Protein AF-A0A0Q6Q3B8-F1 (afdb_monomer_lite)

Foldseek 3Di:
DVVVVVVVVPPPPPPPPPDDDDPPPPDDDPVCPVVVVVVVVVVVVVVVVVVVVVVVVVVVVVVVVPDPPCVVDVDDDDDPPDD

Structure (mmCIF, N/CA/C/O backbone):
data_AF-A0A0Q6Q3B8-F1
#
_entry.id   AF-A0A0Q6Q3B8-F1
#
loop_
_atom_site.group_PDB
_atom_site.id
_atom_site.type_symbol
_atom_site.label_atom_id
_atom_site.label_alt_id
_atom_site.label_comp_id
_atom_site.label_asym_id
_atom_site.label_entity_id
_atom_site.label_seq_id
_atom_site.pdbx_PDB_ins_code
_atom_site.Cartn_x
_atom_site.Cartn_y
_atom_site.Cartn_z
_atom_site.occupancy
_atom_site.B_iso_or_equiv
_atom_site.auth_seq_id
_atom_site.auth_comp_id
_atom_site.auth_asym_id
_atom_site.auth_atom_id
_atom_site.pdbx_PDB_model_num
ATOM 1 N N . MET A 1 1 ? 33.350 5.238 -8.123 1.00 50.81 1 MET A N 1
ATOM 2 C CA . MET A 1 1 ? 32.166 6.042 -7.762 1.00 50.81 1 MET A CA 1
ATOM 3 C C . MET A 1 1 ? 30.855 5.415 -8.239 1.00 50.81 1 MET A C 1
ATOM 5 O O . MET A 1 1 ? 29.931 5.361 -7.450 1.00 50.81 1 MET A O 1
ATOM 9 N N . GLU A 1 2 ? 30.762 4.866 -9.458 1.00 40.41 2 GLU A N 1
ATOM 10 C CA . GLU A 1 2 ? 29.502 4.283 -9.982 1.00 40.41 2 GLU A CA 1
ATOM 11 C C . GLU A 1 2 ? 29.001 3.015 -9.267 1.00 40.41 2 GLU A C 1
ATOM 13 O O . GLU A 1 2 ? 27.802 2.757 -9.230 1.00 40.41 2 GLU A O 1
ATOM 18 N N . ARG A 1 3 ? 29.893 2.242 -8.633 1.00 47.72 3 ARG A N 1
ATOM 19 C CA . ARG A 1 3 ? 29.501 1.042 -7.867 1.00 47.72 3 ARG A CA 1
ATOM 20 C C . ARG A 1 3 ? 28.673 1.363 -6.614 1.00 47.72 3 ARG A C 1
ATOM 22 O O . ARG A 1 3 ? 27.951 0.496 -6.138 1.00 47.72 3 ARG A O 1
ATOM 29 N N . GLU A 1 4 ? 28.755 2.593 -6.108 1.00 44.03 4 GLU A N 1
ATOM 30 C CA . GLU A 1 4 ? 28.055 3.013 -4.888 1.00 44.03 4 GLU A CA 1
ATOM 31 C C . GLU A 1 4 ? 26.560 3.273 -5.150 1.00 44.03 4 GLU A C 1
ATOM 33 O O . GLU A 1 4 ? 25.718 2.960 -4.315 1.00 44.03 4 GLU A O 1
ATOM 38 N N . LEU A 1 5 ? 26.210 3.757 -6.349 1.00 45.47 5 LEU A N 1
ATOM 39 C CA . LEU A 1 5 ? 24.822 4.044 -6.739 1.00 45.47 5 LEU A CA 1
ATOM 40 C C . LEU A 1 5 ? 23.992 2.765 -6.932 1.00 45.47 5 LEU A C 1
ATOM 42 O O . LEU A 1 5 ? 22.831 2.720 -6.533 1.00 45.47 5 LEU A O 1
ATOM 46 N N . ALA A 1 6 ? 24.596 1.699 -7.467 1.00 50.44 6 ALA A N 1
ATOM 47 C CA . ALA A 1 6 ? 23.936 0.396 -7.589 1.00 50.44 6 ALA A CA 1
ATOM 48 C C . ALA A 1 6 ? 23.677 -0.258 -6.219 1.00 50.44 6 ALA A C 1
ATOM 50 O O . ALA A 1 6 ? 22.680 -0.955 -6.043 1.00 50.44 6 ALA A O 1
ATOM 51 N N . ARG A 1 7 ? 24.546 0.003 -5.233 1.00 50.19 7 ARG A N 1
ATOM 52 C CA . ARG A 1 7 ? 24.419 -0.519 -3.867 1.00 50.19 7 ARG A CA 1
ATOM 53 C C . ARG A 1 7 ? 23.249 0.117 -3.114 1.00 50.19 7 ARG A C 1
ATOM 55 O O . ARG A 1 7 ? 22.559 -0.588 -2.390 1.00 50.19 7 ARG A O 1
ATOM 62 N N . LEU A 1 8 ? 22.983 1.404 -3.349 1.00 50.75 8 LEU A N 1
ATOM 63 C CA . LEU A 1 8 ? 21.826 2.114 -2.787 1.00 50.75 8 LEU A CA 1
ATOM 64 C C . LEU A 1 8 ? 20.495 1.685 -3.434 1.00 50.75 8 LEU A C 1
ATOM 66 O O . LEU A 1 8 ? 19.457 1.727 -2.785 1.00 50.75 8 LEU A O 1
ATOM 70 N N . GLN A 1 9 ? 20.506 1.215 -4.689 1.00 56.47 9 GLN A N 1
ATOM 71 C CA . GLN A 1 9 ? 19.327 0.594 -5.320 1.00 56.47 9 GLN A CA 1
ATOM 72 C C . GLN A 1 9 ? 19.096 -0.863 -4.878 1.00 56.47 9 GLN A C 1
ATOM 74 O O . GLN A 1 9 ? 18.020 -1.412 -5.110 1.00 56.47 9 GLN A O 1
ATOM 79 N N . GLN A 1 10 ? 20.101 -1.490 -4.260 1.00 49.62 10 GLN A N 1
ATOM 80 C CA . GLN A 1 10 ? 20.086 -2.868 -3.766 1.00 49.62 10 GLN A CA 1
ATOM 81 C C . GLN A 1 10 ? 20.113 -2.947 -2.236 1.00 49.62 10 GLN A C 1
ATOM 83 O O . GLN A 1 10 ? 20.536 -3.964 -1.689 1.00 49.62 10 GLN A O 1
ATOM 88 N N . GLU A 1 11 ? 19.649 -1.924 -1.519 1.00 45.66 11 GLU A N 1
ATOM 89 C CA . GLU A 1 11 ? 19.201 -2.173 -0.153 1.00 45.66 11 GLU A CA 1
ATOM 90 C C . GLU A 1 11 ? 17.867 -2.914 -0.255 1.00 45.66 11 GLU A C 1
ATOM 92 O O . GLU A 1 11 ? 16.874 -2.319 -0.689 1.00 45.66 11 GLU A O 1
ATOM 97 N N . PRO A 1 12 ? 17.807 -4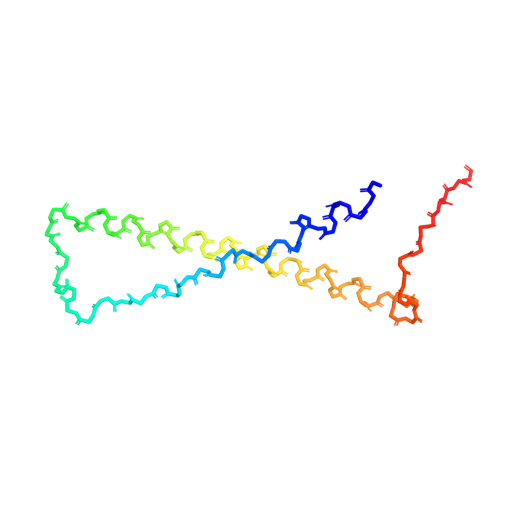.223 0.071 1.00 52.25 12 PRO A N 1
ATOM 98 C CA . PRO A 1 12 ? 16.518 -4.873 0.194 1.00 52.25 12 PRO A CA 1
ATOM 99 C C . PRO A 1 12 ? 15.780 -4.071 1.256 1.00 52.25 12 PRO A C 1
ATOM 101 O O . PRO A 1 12 ? 16.258 -4.003 2.388 1.00 52.25 12 PRO A O 1
ATOM 104 N N . ALA A 1 13 ? 14.674 -3.418 0.880 1.00 61.84 13 ALA A N 1
ATOM 105 C CA . ALA A 1 13 ? 13.781 -2.774 1.831 1.00 61.84 13 ALA A CA 1
ATOM 106 C C . ALA A 1 13 ? 13.585 -3.780 2.964 1.00 61.84 13 ALA A C 1
ATOM 108 O O . ALA A 1 13 ? 13.036 -4.854 2.705 1.00 61.84 13 ALA A O 1
ATOM 109 N N . ALA A 1 14 ? 14.197 -3.501 4.126 1.00 60.38 14 ALA A N 1
ATOM 110 C CA . ALA A 1 14 ? 14.446 -4.491 5.168 1.00 60.38 14 ALA A CA 1
ATOM 111 C C . ALA A 1 14 ? 13.173 -5.302 5.347 1.00 60.38 14 ALA A C 1
ATOM 113 O O . ALA A 1 14 ? 12.152 -4.689 5.647 1.00 60.38 14 ALA A O 1
ATOM 114 N N . ALA A 1 15 ? 13.229 -6.602 5.017 1.00 61.78 15 ALA A N 1
ATOM 115 C CA . ALA A 1 15 ? 12.062 -7.418 4.688 1.00 61.78 15 ALA A CA 1
ATOM 116 C C . ALA A 1 15 ? 10.921 -7.124 5.663 1.00 61.78 15 ALA A C 1
ATOM 118 O O . ALA A 1 15 ? 10.928 -7.593 6.802 1.00 61.78 15 ALA A O 1
ATOM 119 N N . ALA A 1 16 ? 9.999 -6.257 5.235 1.00 67.56 16 ALA A N 1
ATOM 120 C CA . ALA A 1 16 ? 8.948 -5.779 6.104 1.00 67.56 16 ALA A CA 1
ATOM 121 C C . ALA A 1 16 ? 8.128 -7.009 6.467 1.00 67.56 16 ALA A C 1
ATOM 123 O O . ALA A 1 16 ? 7.631 -7.698 5.574 1.00 67.56 16 ALA A O 1
ATOM 124 N N . VAL A 1 17 ? 8.039 -7.325 7.761 1.00 79.19 17 VAL A N 1
ATOM 125 C CA . VAL A 1 17 ? 7.172 -8.409 8.222 1.00 79.19 17 VAL A CA 1
ATOM 126 C C . VAL A 1 17 ? 5.780 -8.104 7.664 1.00 79.19 17 VAL A C 1
ATOM 128 O O . VAL A 1 17 ? 5.261 -7.020 7.952 1.00 79.19 17 VAL A O 1
ATOM 131 N N . PRO A 1 18 ? 5.197 -8.989 6.832 1.00 78.88 18 PRO A N 1
ATOM 132 C CA . PRO A 1 18 ? 3.906 -8.726 6.224 1.00 78.88 18 PRO A CA 1
ATOM 133 C C . PRO A 1 18 ? 2.895 -8.440 7.328 1.00 78.88 18 PRO A C 1
ATOM 135 O O . PRO A 1 18 ? 2.689 -9.265 8.221 1.00 78.88 18 PRO A O 1
ATOM 138 N N . TRP A 1 19 ? 2.300 -7.250 7.301 1.00 78.44 19 TRP A N 1
ATOM 139 C CA . TRP A 1 19 ? 1.272 -6.912 8.269 1.00 78.44 19 TRP A CA 1
ATOM 140 C C . TRP A 1 19 ? 0.091 -7.866 8.080 1.00 78.44 19 TRP A C 1
ATOM 142 O O . TRP A 1 19 ? -0.456 -7.987 6.984 1.00 78.44 19 TRP A O 1
ATOM 152 N N . THR A 1 20 ? -0.288 -8.550 9.154 1.00 80.75 20 THR A N 1
ATOM 153 C CA . THR A 1 20 ? -1.462 -9.419 9.196 1.00 80.75 20 THR A CA 1
ATOM 154 C C . THR A 1 20 ? -2.540 -8.751 10.028 1.00 80.75 20 THR A C 1
ATOM 156 O O . THR A 1 20 ? -2.269 -8.228 11.110 1.00 80.75 20 THR A O 1
ATOM 159 N N . VAL A 1 21 ? -3.782 -8.810 9.548 1.00 79.44 21 VAL A N 1
ATOM 160 C CA . VAL A 1 21 ? -4.945 -8.417 10.345 1.00 79.44 21 VAL A CA 1
ATOM 161 C C . VAL A 1 21 ? -4.974 -9.258 11.629 1.00 79.44 21 VAL A C 1
ATOM 163 O O . VAL A 1 21 ? -4.908 -10.489 11.548 1.00 79.44 21 VAL A O 1
ATOM 166 N N . PRO A 1 22 ? -5.093 -8.637 12.816 1.00 82.88 22 PRO A N 1
ATOM 167 C CA . PRO A 1 22 ? -5.354 -9.368 14.048 1.00 82.88 22 PRO A CA 1
ATOM 168 C C . PRO A 1 22 ? -6.723 -10.060 13.978 1.00 82.88 22 PRO A C 1
ATOM 170 O O . PRO A 1 22 ? -7.739 -9.407 13.744 1.00 82.88 22 PRO A O 1
ATOM 173 N N . ALA A 1 23 ? -6.770 -11.375 14.219 1.00 80.88 23 ALA A N 1
ATOM 174 C CA . ALA A 1 23 ? -7.988 -12.185 14.068 1.00 80.88 23 ALA A CA 1
ATOM 175 C C . ALA A 1 23 ? -9.158 -11.763 14.985 1.00 80.88 23 ALA A C 1
ATOM 177 O O . ALA A 1 23 ? -10.307 -12.088 14.704 1.00 80.88 23 ALA A O 1
ATOM 178 N N . ALA A 1 24 ? -8.877 -11.030 16.066 1.00 81.06 24 ALA A N 1
ATOM 179 C CA . ALA A 1 24 ? -9.853 -10.610 17.072 1.00 81.06 24 ALA A CA 1
ATOM 180 C C . ALA A 1 24 ? -9.974 -9.078 17.193 1.00 81.06 24 ALA A C 1
ATOM 182 O O . ALA A 1 24 ? -10.207 -8.564 18.282 1.00 81.06 24 ALA A O 1
ATOM 183 N N . ALA A 1 25 ? -9.793 -8.331 16.098 1.00 79.25 25 ALA A N 1
ATOM 184 C CA . ALA A 1 25 ? -9.739 -6.865 16.141 1.00 79.25 25 ALA A CA 1
ATOM 185 C C . ALA A 1 25 ? -11.039 -6.171 16.611 1.00 79.25 25 ALA A C 1
ATOM 187 O O . ALA A 1 25 ? -10.998 -4.987 16.936 1.00 79.25 25 ALA A O 1
ATOM 188 N N . GLY A 1 26 ? -12.169 -6.886 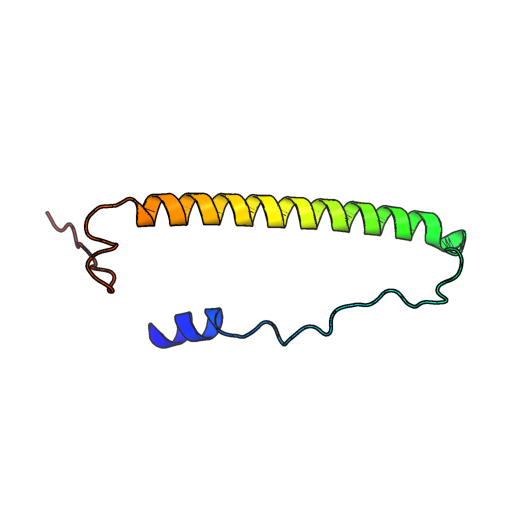16.690 1.00 86.19 26 GLY A N 1
ATOM 189 C CA . GLY A 1 26 ? -13.451 -6.312 17.102 1.00 86.19 26 GLY A CA 1
ATOM 190 C C . GLY A 1 26 ? -13.924 -5.171 16.183 1.00 86.19 26 GLY A C 1
ATOM 191 O O . GLY A 1 26 ? -13.325 -4.910 15.136 1.00 86.19 26 GLY A O 1
ATOM 192 N N . PRO A 1 27 ? -15.037 -4.500 16.519 1.00 90.25 27 PRO A N 1
ATOM 193 C CA . PRO A 1 27 ? -15.463 -3.299 15.810 1.00 90.25 27 PRO A CA 1
ATOM 194 C C . PRO A 1 27 ? -14.535 -2.113 16.110 1.00 90.25 27 PRO A C 1
ATOM 196 O O . PRO A 1 27 ? -13.972 -2.006 17.197 1.00 90.25 27 PRO A O 1
ATOM 199 N N . ILE A 1 28 ? -14.425 -1.180 15.159 1.00 90.44 28 ILE A N 1
ATOM 200 C CA . ILE A 1 28 ? -13.699 0.080 15.370 1.00 90.44 28 ILE A CA 1
ATOM 201 C C . ILE A 1 28 ? -14.452 0.918 16.420 1.00 90.44 28 ILE A C 1
ATOM 203 O O . ILE A 1 28 ? -15.653 1.146 16.237 1.00 90.44 28 ILE A O 1
ATOM 207 N N . PRO A 1 29 ? -13.781 1.405 17.481 1.00 94.44 29 PRO A N 1
ATOM 208 C CA . PRO A 1 29 ? -14.393 2.307 18.453 1.00 94.44 29 PRO A CA 1
ATOM 209 C C . PRO A 1 29 ? -14.977 3.563 17.779 1.00 94.44 29 PRO A C 1
ATOM 211 O O . PRO A 1 29 ? -14.356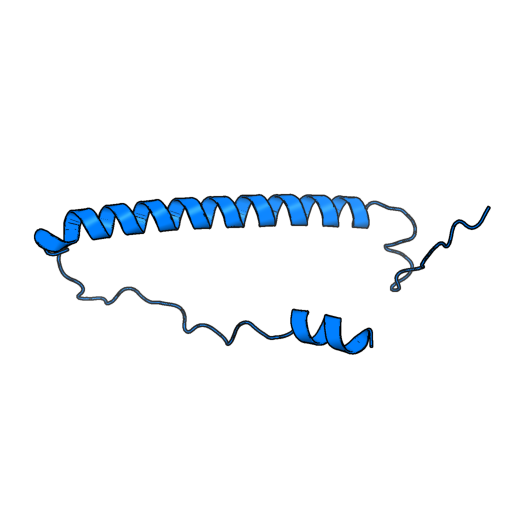 4.090 16.848 1.00 94.44 29 PRO A O 1
ATOM 214 N N . PRO A 1 30 ? -16.152 4.062 18.205 1.00 95.12 30 PRO A N 1
ATOM 215 C CA . PRO A 1 30 ? -16.839 5.168 17.533 1.00 95.12 30 PRO A CA 1
ATOM 216 C C . PRO A 1 30 ? -15.986 6.441 17.454 1.00 95.12 30 PRO A C 1
ATOM 218 O O . PRO A 1 30 ? -15.993 7.121 16.430 1.00 95.12 30 PRO A O 1
ATOM 221 N N . GLU A 1 31 ? -15.181 6.716 18.478 1.00 96.69 31 GLU A N 1
ATOM 222 C CA . GLU A 1 31 ? -14.240 7.835 18.534 1.00 96.69 31 GLU A CA 1
ATOM 223 C C . GLU A 1 31 ? -13.086 7.728 17.519 1.00 96.69 31 GLU A C 1
ATOM 225 O O . GLU A 1 31 ? -12.449 8.729 17.194 1.00 96.69 31 GLU A O 1
ATOM 230 N N . LEU A 1 32 ? -12.821 6.533 16.979 1.00 96.25 32 LEU A N 1
ATOM 231 C CA . LEU A 1 32 ? -11.793 6.289 15.961 1.00 96.25 32 LEU A CA 1
ATOM 232 C C . LEU A 1 32 ? -12.361 6.163 14.544 1.00 96.25 32 LEU A C 1
ATOM 234 O O . LEU A 1 32 ? -11.582 6.066 13.593 1.00 96.25 32 LEU A O 1
ATOM 238 N N . ALA A 1 33 ? -13.685 6.177 14.373 1.00 96.00 33 ALA A N 1
ATOM 239 C CA . ALA A 1 33 ? -14.320 5.910 13.086 1.00 96.00 33 ALA A CA 1
ATOM 240 C C . ALA A 1 33 ? -13.865 6.891 11.992 1.00 96.00 33 ALA A C 1
ATOM 242 O O . ALA A 1 33 ? -13.508 6.471 10.890 1.00 96.00 33 ALA A O 1
ATOM 243 N N . ASP A 1 34 ? -13.804 8.188 12.299 1.00 97.50 34 ASP A N 1
ATOM 244 C CA . ASP A 1 34 ? -13.393 9.206 11.325 1.00 97.50 34 ASP A CA 1
ATOM 245 C C . ASP A 1 34 ? -11.914 9.099 10.968 1.00 97.50 34 ASP A C 1
ATOM 247 O O . ASP A 1 34 ? -11.545 9.175 9.794 1.00 97.50 34 ASP A O 1
ATOM 251 N N . ARG A 1 35 ? -11.063 8.811 11.958 1.00 97.19 35 ARG A N 1
ATOM 252 C CA . ARG A 1 35 ? -9.635 8.577 11.728 1.00 97.19 35 ARG A CA 1
ATOM 253 C C . ARG A 1 35 ? -9.402 7.337 10.867 1.00 97.19 35 ARG A C 1
ATOM 255 O O . ARG A 1 35 ? -8.559 7.374 9.975 1.00 97.19 35 ARG A O 1
ATOM 262 N N . ALA A 1 36 ? -10.145 6.257 11.104 1.00 95.38 36 ALA A N 1
ATOM 263 C CA . ALA A 1 36 ? -10.056 5.042 10.302 1.00 95.38 36 ALA A CA 1
ATOM 264 C C . ALA A 1 36 ? -10.476 5.294 8.846 1.00 95.38 36 ALA A C 1
ATOM 266 O O . ALA A 1 36 ? -9.791 4.849 7.925 1.00 95.38 36 ALA A O 1
ATOM 267 N N . ARG A 1 37 ? -11.551 6.063 8.623 1.00 96.62 37 ARG A N 1
ATOM 268 C CA . ARG A 1 37 ? -11.979 6.473 7.274 1.00 96.62 37 ARG A CA 1
ATOM 269 C C . ARG A 1 37 ? -10.927 7.332 6.577 1.00 96.62 37 ARG A C 1
ATOM 271 O O . ARG A 1 37 ? -10.617 7.071 5.417 1.00 96.62 37 ARG A O 1
ATOM 278 N N . ALA A 1 38 ? -10.365 8.315 7.280 1.00 97.94 38 ALA A N 1
ATOM 279 C CA . ALA A 1 38 ? -9.316 9.179 6.745 1.00 97.94 38 ALA A CA 1
ATOM 280 C C . ALA A 1 38 ? -8.059 8.378 6.372 1.00 97.94 38 ALA A C 1
ATOM 282 O O . ALA A 1 38 ? -7.519 8.542 5.280 1.00 97.94 38 ALA A O 1
ATOM 283 N N . LEU A 1 39 ? -7.640 7.449 7.237 1.00 96.38 39 LEU A N 1
ATOM 284 C CA . LEU A 1 39 ? -6.513 6.561 6.967 1.00 96.38 39 LEU A CA 1
ATOM 285 C C . LEU A 1 39 ? -6.775 5.672 5.744 1.00 96.38 39 LEU A C 1
ATOM 287 O O . LEU A 1 39 ? -5.924 5.580 4.866 1.00 96.38 39 LEU A O 1
ATOM 291 N N . ALA A 1 40 ? -7.958 5.062 5.652 1.00 95.88 40 ALA A N 1
ATOM 292 C CA . ALA A 1 40 ? -8.326 4.215 4.520 1.00 95.88 40 ALA A CA 1
ATOM 293 C C . ALA A 1 40 ? -8.435 4.997 3.196 1.00 95.88 40 ALA A C 1
ATOM 295 O O . ALA A 1 40 ? -8.231 4.430 2.122 1.00 95.88 40 ALA A O 1
ATOM 296 N N . ALA A 1 41 ? -8.784 6.286 3.235 1.00 98.12 41 ALA A N 1
ATOM 297 C CA . ALA A 1 41 ? -8.723 7.159 2.064 1.00 98.12 41 ALA A CA 1
ATOM 298 C C . ALA A 1 41 ? -7.266 7.407 1.646 1.00 98.12 41 ALA A C 1
ATOM 300 O O . ALA A 1 41 ? -6.894 7.048 0.533 1.00 98.12 41 ALA A O 1
ATOM 301 N N . ALA A 1 42 ? -6.423 7.871 2.572 1.00 97.25 42 ALA A N 1
ATOM 302 C CA . ALA A 1 42 ? -5.012 8.140 2.300 1.00 97.25 42 ALA A CA 1
ATOM 303 C C . ALA A 1 42 ? -4.257 6.900 1.785 1.00 97.25 42 ALA A C 1
ATOM 305 O O . ALA A 1 42 ? -3.466 6.989 0.851 1.00 97.25 42 ALA A O 1
ATOM 306 N N . GLN A 1 43 ? -4.533 5.719 2.347 1.00 96.75 43 GLN A N 1
ATOM 307 C CA . GLN A 1 43 ? -3.947 4.460 1.877 1.00 96.75 43 GLN A CA 1
ATOM 308 C C . GLN A 1 43 ? -4.325 4.144 0.426 1.00 96.75 43 GLN A C 1
ATOM 310 O O . GLN A 1 43 ? -3.475 3.689 -0.338 1.00 96.75 43 GLN A O 1
ATOM 315 N N . ARG A 1 44 ? -5.580 4.389 0.030 1.00 97.81 44 ARG A N 1
ATOM 316 C CA . ARG A 1 44 ? -6.028 4.181 -1.355 1.00 97.81 44 ARG A CA 1
ATOM 317 C C . ARG A 1 44 ? -5.379 5.172 -2.313 1.00 97.81 44 ARG A C 1
ATOM 319 O O . ARG A 1 44 ? -4.993 4.766 -3.406 1.00 97.81 44 ARG A O 1
ATOM 326 N N . ASP A 1 45 ? -5.217 6.423 -1.896 1.00 98.12 45 ASP A N 1
ATOM 327 C CA . ASP A 1 45 ? -4.573 7.452 -2.713 1.00 98.12 45 ASP A CA 1
ATOM 328 C C . ASP A 1 45 ? -3.107 7.098 -2.991 1.00 98.12 45 ASP A C 1
ATOM 330 O O . ASP A 1 45 ? -2.691 7.051 -4.152 1.00 98.12 45 ASP A O 1
ATOM 334 N N . VAL A 1 46 ? -2.361 6.737 -1.941 1.00 96.50 46 VAL A N 1
ATOM 335 C CA . VAL A 1 46 ? -0.956 6.307 -2.039 1.00 96.50 46 VAL A CA 1
ATOM 336 C C . VAL A 1 46 ? -0.820 5.036 -2.878 1.00 96.50 46 VAL A C 1
ATOM 338 O O . VAL A 1 46 ? 0.051 4.959 -3.743 1.00 96.50 46 VAL A O 1
ATOM 341 N N . ALA A 1 47 ? -1.691 4.041 -2.678 1.00 95.62 47 ALA A N 1
ATOM 342 C CA . ALA A 1 47 ? -1.681 2.824 -3.491 1.00 95.62 47 ALA A CA 1
ATOM 343 C C . ALA A 1 47 ? -1.941 3.127 -4.977 1.00 95.62 47 ALA A C 1
ATOM 345 O O . ALA A 1 47 ? -1.291 2.559 -5.854 1.00 95.62 47 ALA A O 1
ATOM 346 N N . GLY A 1 48 ? -2.862 4.052 -5.262 1.00 97.50 48 GLY A N 1
ATOM 347 C CA . GLY A 1 48 ? -3.147 4.503 -6.619 1.00 97.50 48 GLY A CA 1
ATOM 348 C C . GLY A 1 48 ? -1.969 5.235 -7.261 1.00 97.50 48 GLY A C 1
ATOM 349 O O . GLY A 1 48 ? -1.698 5.032 -8.442 1.00 97.50 48 GLY A O 1
ATOM 350 N N . GLU A 1 49 ? -1.262 6.076 -6.510 1.00 97.62 49 GLU A N 1
ATOM 351 C CA . GLU A 1 49 ? -0.045 6.747 -6.978 1.00 97.62 49 GLU A CA 1
ATOM 352 C C . GLU A 1 49 ? 1.068 5.752 -7.293 1.00 97.62 49 GLU A C 1
ATOM 354 O O . GLU A 1 49 ? 1.600 5.760 -8.403 1.00 97.62 49 GLU A O 1
ATOM 359 N N . LEU A 1 50 ? 1.335 4.828 -6.371 1.00 97.38 50 LEU A N 1
ATOM 360 C CA . LEU A 1 50 ? 2.342 3.793 -6.557 1.00 97.38 50 LEU A CA 1
ATOM 361 C C . LEU A 1 50 ? 2.074 2.957 -7.815 1.00 97.38 50 LEU A C 1
ATOM 363 O O . LEU A 1 50 ? 2.992 2.687 -8.588 1.00 97.38 50 LEU A O 1
ATOM 367 N N . GLU A 1 51 ? 0.818 2.575 -8.056 1.00 97.56 51 GLU A N 1
ATOM 368 C CA . GLU A 1 51 ? 0.467 1.791 -9.239 1.00 97.56 51 GLU A CA 1
ATOM 369 C C . GLU A 1 51 ? 0.643 2.588 -10.542 1.00 97.56 51 GLU A C 1
ATOM 371 O O . GLU A 1 51 ? 1.118 2.039 -11.540 1.00 97.56 51 GLU A O 1
ATOM 376 N N . ARG A 1 52 ? 0.335 3.895 -10.542 1.00 98.19 52 ARG A N 1
ATOM 377 C CA . ARG A 1 52 ? 0.583 4.767 -11.705 1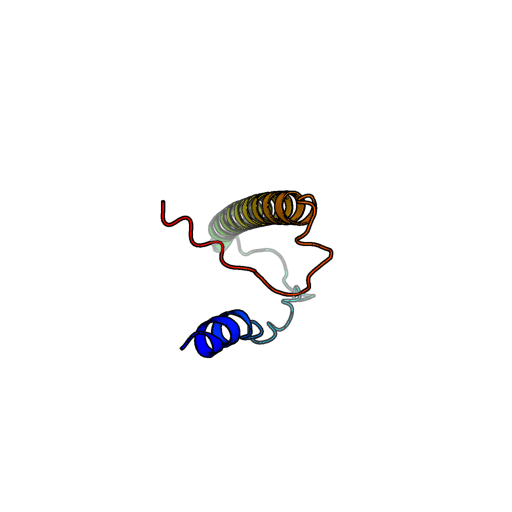.00 98.19 52 ARG A CA 1
ATOM 378 C C . ARG A 1 52 ? 2.071 4.857 -12.031 1.00 98.19 52 ARG A C 1
ATOM 380 O O . ARG A 1 52 ? 2.441 4.681 -13.195 1.00 98.19 52 ARG A O 1
ATOM 387 N N . GLU A 1 53 ? 2.908 5.070 -11.022 1.00 97.12 53 GLU A N 1
ATOM 388 C CA . GLU A 1 53 ? 4.362 5.151 -11.189 1.00 97.12 53 GLU A CA 1
ATOM 389 C C . GLU A 1 53 ? 4.957 3.815 -11.647 1.00 97.12 53 GLU A C 1
ATOM 391 O O . GLU A 1 53 ? 5.776 3.761 -12.576 1.00 97.12 53 GLU A O 1
ATOM 396 N N . ARG A 1 54 ? 4.474 2.702 -11.082 1.00 95.44 54 ARG A N 1
ATOM 397 C CA . ARG A 1 54 ? 4.843 1.351 -11.518 1.00 95.44 54 ARG A CA 1
ATOM 398 C C . ARG A 1 54 ? 4.497 1.130 -12.991 1.00 95.44 54 ARG A C 1
ATOM 400 O O . ARG A 1 54 ? 5.335 0.648 -13.755 1.00 95.44 54 ARG A O 1
ATOM 407 N N . ALA A 1 55 ? 3.294 1.514 -13.416 1.00 96.62 55 ALA A N 1
ATOM 408 C CA . ALA A 1 55 ? 2.846 1.383 -14.800 1.00 96.62 55 ALA A CA 1
ATOM 409 C C . ALA A 1 55 ? 3.614 2.303 -15.767 1.00 96.62 55 ALA A C 1
ATOM 411 O O . ALA A 1 55 ? 3.889 1.913 -16.905 1.00 96.62 55 ALA A O 1
ATOM 412 N N . ALA A 1 56 ? 3.969 3.523 -15.356 1.00 96.62 56 ALA A N 1
ATOM 413 C CA . ALA A 1 56 ? 4.821 4.420 -16.139 1.00 96.62 56 ALA A CA 1
ATOM 414 C C . ALA A 1 56 ? 6.223 3.824 -16.335 1.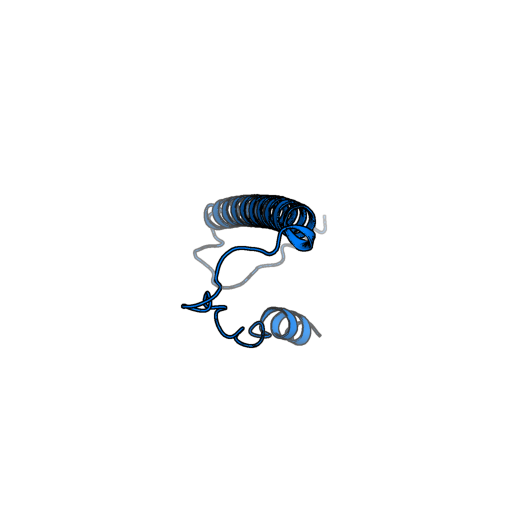00 96.62 56 ALA A C 1
ATOM 416 O O . ALA A 1 56 ? 6.691 3.688 -17.467 1.00 96.62 56 ALA A O 1
ATOM 417 N N . THR A 1 57 ? 6.841 3.354 -15.252 1.00 95.19 57 THR A N 1
ATOM 418 C CA . THR A 1 57 ? 8.157 2.704 -15.282 1.00 95.19 57 THR A CA 1
ATOM 419 C C . THR A 1 57 ? 8.150 1.459 -16.168 1.00 95.19 57 THR A C 1
ATOM 421 O O . THR A 1 57 ? 9.025 1.292 -17.019 1.00 95.19 57 THR A O 1
ATOM 424 N N . ALA A 1 58 ? 7.133 0.602 -16.040 1.00 93.62 58 ALA A N 1
ATOM 425 C CA . ALA A 1 58 ? 7.000 -0.591 -16.870 1.00 93.62 58 ALA A CA 1
ATOM 426 C C . ALA A 1 58 ? 6.909 -0.255 -18.369 1.00 93.62 58 ALA A C 1
ATOM 428 O O . ALA A 1 58 ? 7.552 -0.923 -19.185 1.00 93.62 58 ALA A O 1
ATOM 429 N N . ARG A 1 59 ? 6.162 0.801 -18.730 1.00 94.06 59 ARG A N 1
ATOM 430 C CA . ARG A 1 59 ? 6.077 1.307 -20.110 1.00 94.06 59 ARG A CA 1
ATOM 431 C C . ARG A 1 59 ? 7.434 1.791 -20.616 1.00 94.06 59 ARG A C 1
ATOM 433 O O . ARG A 1 59 ? 7.848 1.362 -21.692 1.00 94.06 59 ARG A O 1
ATOM 440 N N . HIS A 1 60 ? 8.152 2.603 -19.838 1.00 92.00 60 HIS A N 1
ATOM 441 C CA . HIS A 1 60 ? 9.487 3.083 -20.213 1.00 92.00 60 HIS A CA 1
ATOM 442 C C . HIS A 1 60 ? 10.472 1.928 -20.427 1.00 92.00 60 HIS A C 1
ATOM 444 O O . HIS A 1 60 ? 11.135 1.861 -21.459 1.00 92.00 60 HIS A O 1
ATOM 450 N N . LEU A 1 61 ? 10.512 0.957 -19.511 1.00 92.00 61 LEU A N 1
ATOM 451 C CA . LEU A 1 61 ? 11.372 -0.219 -19.659 1.00 92.00 61 LEU A CA 1
ATOM 452 C C . LEU A 1 61 ? 10.988 -1.071 -20.876 1.00 92.00 61 LEU A C 1
ATOM 454 O O . LEU A 1 61 ? 11.860 -1.640 -21.529 1.00 92.00 61 LEU A O 1
ATOM 458 N N . SER A 1 62 ? 9.696 -1.165 -21.199 1.00 87.00 62 SER A N 1
ATOM 459 C CA . SER A 1 62 ? 9.244 -1.862 -22.406 1.00 87.00 62 SER A CA 1
ATOM 460 C C . SER A 1 62 ? 9.704 -1.160 -23.679 1.00 87.00 62 SER A C 1
ATOM 462 O O . SER A 1 62 ? 10.147 -1.834 -24.607 1.00 87.00 62 SER A O 1
ATOM 464 N N . ALA A 1 63 ? 9.652 0.173 -23.710 1.00 86.56 63 ALA A N 1
ATOM 465 C CA . ALA A 1 63 ? 10.173 0.954 -24.826 1.00 86.56 63 ALA A CA 1
ATOM 466 C C . ALA A 1 63 ? 11.683 0.723 -25.001 1.00 86.56 63 ALA A C 1
ATOM 468 O O . ALA A 1 63 ? 12.119 0.391 -26.100 1.00 86.56 63 ALA A O 1
ATOM 469 N N . LEU A 1 64 ? 12.466 0.772 -23.916 1.00 86.25 64 LEU A N 1
ATOM 470 C CA . LEU A 1 64 ? 13.909 0.499 -23.963 1.00 86.25 64 LEU A CA 1
ATOM 471 C C . LEU A 1 64 ? 14.231 -0.911 -24.477 1.00 86.25 64 LEU A C 1
ATOM 473 O O . LEU A 1 64 ? 15.140 -1.076 -25.287 1.00 86.25 64 LEU A O 1
ATOM 477 N N . ARG A 1 65 ? 13.465 -1.930 -24.063 1.00 77.94 65 ARG A N 1
ATOM 478 C CA . ARG A 1 65 ? 13.638 -3.310 -24.556 1.00 77.94 65 ARG A CA 1
ATOM 479 C C . ARG A 1 65 ? 13.342 -3.468 -26.048 1.00 77.94 65 ARG A C 1
ATOM 481 O O . ARG A 1 65 ? 13.870 -4.390 -26.659 1.00 77.94 65 ARG A O 1
ATOM 488 N N . SER A 1 66 ? 12.506 -2.606 -26.627 1.00 80.62 66 SER A N 1
ATOM 489 C CA . SER A 1 66 ? 12.159 -2.665 -28.054 1.00 80.62 66 SER A CA 1
ATOM 490 C C . SER A 1 66 ? 13.234 -2.087 -28.981 1.00 80.62 66 SER A C 1
ATOM 492 O O . SER A 1 66 ? 13.150 -2.288 -30.190 1.00 80.62 66 SER A O 1
ATOM 494 N N . ILE A 1 67 ? 14.255 -1.407 -28.438 1.00 75.06 67 ILE A N 1
ATOM 495 C CA . ILE A 1 67 ? 15.344 -0.816 -29.223 1.00 75.06 67 ILE A CA 1
ATOM 496 C C . ILE A 1 67 ? 16.294 -1.927 -29.712 1.00 75.06 67 ILE A C 1
ATOM 498 O O . ILE A 1 67 ? 16.950 -2.588 -28.893 1.00 75.06 67 ILE A O 1
ATOM 502 N N . PRO A 1 68 ? 16.428 -2.132 -31.038 1.00 64.25 68 PRO A N 1
ATOM 503 C CA . PRO A 1 68 ? 17.366 -3.101 -31.595 1.00 64.25 68 PRO A CA 1
ATOM 504 C C . PRO A 1 68 ? 18.806 -2.757 -31.188 1.00 64.25 68 PRO A C 1
ATOM 506 O O . PRO A 1 68 ? 19.252 -1.626 -31.352 1.00 64.25 68 PRO A O 1
ATOM 509 N N . GLY A 1 69 ? 19.539 -3.732 -30.642 1.00 59.31 69 GLY A N 1
ATOM 510 C CA . GLY A 1 69 ? 20.926 -3.566 -30.176 1.00 59.31 69 GLY A CA 1
ATOM 511 C C . GLY A 1 69 ? 21.099 -3.525 -28.652 1.00 59.31 69 GLY A C 1
ATOM 512 O O . GLY A 1 69 ? 22.137 -3.970 -28.170 1.00 59.31 69 GLY A O 1
ATOM 513 N N . VAL A 1 70 ? 20.073 -3.118 -27.890 1.00 54.88 70 VAL A N 1
ATOM 514 C CA . VAL A 1 70 ? 20.092 -3.130 -26.408 1.00 54.88 70 VAL A CA 1
ATOM 515 C C . VAL A 1 70 ? 19.861 -4.544 -25.856 1.00 54.88 70 VAL A C 1
ATOM 517 O O . VAL A 1 70 ? 20.482 -4.942 -24.878 1.00 54.88 70 VAL A O 1
ATOM 520 N N . ALA A 1 71 ? 19.027 -5.353 -26.521 1.00 52.81 71 ALA A N 1
ATOM 521 C CA . ALA A 1 71 ? 18.793 -6.751 -26.140 1.00 52.81 71 ALA A CA 1
ATOM 522 C C . ALA A 1 71 ? 19.951 -7.702 -26.517 1.00 52.81 71 ALA A C 1
ATOM 524 O O . ALA A 1 71 ? 20.097 -8.761 -25.915 1.00 52.81 71 ALA A O 1
ATOM 525 N N . ALA A 1 72 ? 20.773 -7.336 -27.510 1.00 53.03 72 ALA A N 1
ATOM 526 C CA . ALA A 1 72 ? 21.850 -8.183 -28.038 1.00 53.03 72 ALA A CA 1
ATOM 527 C C . ALA A 1 72 ? 23.220 -7.926 -27.383 1.00 53.03 72 ALA A C 1
ATOM 529 O O . ALA A 1 72 ? 24.140 -8.727 -27.541 1.00 53.03 72 ALA A O 1
ATOM 530 N N . ARG A 1 73 ? 23.383 -6.815 -26.656 1.00 52.59 73 ARG A N 1
ATOM 531 C CA . ARG A 1 73 ? 24.626 -6.454 -25.968 1.00 52.59 73 ARG A CA 1
ATOM 532 C C . ARG A 1 73 ? 24.287 -6.139 -24.519 1.00 52.59 73 ARG A C 1
ATOM 534 O O . ARG A 1 73 ? 23.750 -5.080 -24.232 1.00 52.59 73 ARG A O 1
ATOM 541 N N . GLY A 1 74 ? 24.576 -7.071 -23.613 1.00 50.41 74 GLY A N 1
ATOM 542 C CA . GLY A 1 74 ? 24.335 -6.959 -22.167 1.00 50.41 74 GLY A CA 1
ATOM 543 C C . GLY A 1 74 ? 25.198 -5.908 -21.451 1.00 50.41 74 GLY A C 1
ATOM 544 O O . GLY A 1 74 ? 25.768 -6.200 -20.407 1.00 50.41 74 GLY A O 1
ATOM 545 N N . GLY A 1 75 ? 25.325 -4.706 -22.011 1.00 55.81 75 GLY A N 1
ATOM 546 C CA . GLY A 1 75 ? 26.066 -3.587 -21.444 1.00 55.81 75 GLY A CA 1
ATOM 547 C C . GLY A 1 75 ? 25.621 -2.274 -22.080 1.00 55.81 75 GLY A C 1
ATOM 548 O O . GLY A 1 75 ? 25.553 -2.166 -23.304 1.00 55.81 75 GLY A O 1
ATOM 549 N N . ALA A 1 76 ? 25.302 -1.285 -21.245 1.00 53.66 76 ALA A N 1
ATOM 550 C CA . ALA A 1 76 ? 24.992 0.064 -21.698 1.00 53.66 76 ALA A CA 1
ATOM 551 C C . ALA A 1 76 ? 26.198 0.640 -22.461 1.00 53.66 76 ALA A C 1
ATOM 553 O O . ALA A 1 76 ? 27.308 0.676 -21.933 1.00 53.66 76 ALA A O 1
ATOM 554 N N . VAL A 1 77 ? 25.984 1.071 -23.704 1.00 55.88 77 VAL A N 1
ATOM 555 C CA . VAL A 1 77 ? 26.995 1.772 -24.505 1.00 55.88 77 VAL A CA 1
ATOM 556 C C . VAL A 1 77 ? 26.655 3.257 -24.460 1.00 55.88 77 VAL A C 1
ATOM 558 O O . VAL A 1 77 ? 25.597 3.660 -24.938 1.00 55.88 77 VAL A O 1
ATOM 561 N N . TYR A 1 78 ? 27.532 4.059 -23.858 1.00 51.66 78 TYR A N 1
ATOM 562 C CA . TYR A 1 78 ? 27.423 5.516 -23.869 1.00 51.66 78 TYR A CA 1
ATOM 563 C C . TYR A 1 78 ? 27.846 6.010 -25.258 1.00 51.66 78 TYR A C 1
ATOM 565 O O . TYR A 1 78 ? 29.009 5.874 -25.636 1.00 51.66 78 TYR A O 1
ATOM 573 N N . LEU A 1 79 ? 26.894 6.505 -26.050 1.00 54.50 79 LEU A N 1
ATOM 574 C CA . LEU A 1 79 ? 27.178 7.152 -27.328 1.00 54.50 79 LEU A CA 1
ATOM 575 C C . LEU A 1 79 ? 27.389 8.643 -27.052 1.00 54.50 79 LEU A C 1
ATOM 577 O O . LEU A 1 79 ? 26.422 9.394 -26.943 1.00 54.50 79 LEU A O 1
ATOM 5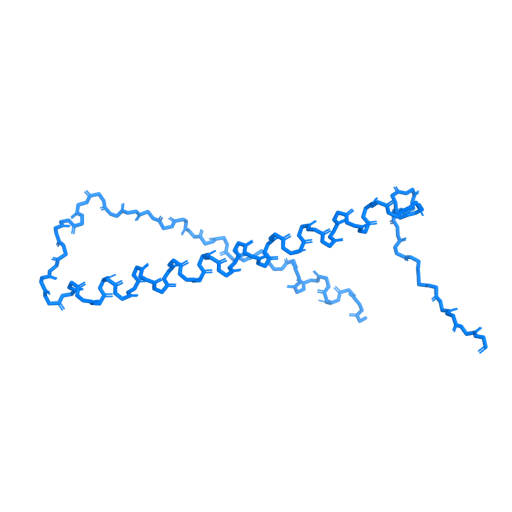81 N N . ASP A 1 80 ? 28.647 9.049 -26.892 1.00 62.22 80 ASP A N 1
ATOM 582 C CA . ASP A 1 80 ? 29.011 10.464 -26.858 1.00 62.22 80 ASP A CA 1
ATOM 583 C C . ASP A 1 80 ? 28.885 11.028 -28.278 1.00 62.22 80 ASP A C 1
ATOM 585 O O . ASP A 1 80 ? 29.662 10.696 -29.174 1.00 62.22 80 ASP A O 1
ATOM 589 N N . VAL A 1 81 ? 27.838 11.820 -28.502 1.00 53.50 81 VAL A N 1
ATOM 590 C CA . VAL A 1 81 ? 27.647 12.591 -29.732 1.00 53.50 81 VAL A CA 1
ATOM 591 C C . VAL A 1 81 ? 28.398 13.911 -29.605 1.00 53.50 81 VAL A C 1
ATOM 593 O O . VAL A 1 81 ? 27.805 14.976 -29.453 1.00 53.50 81 VAL A O 1
ATOM 596 N N . THR A 1 82 ? 29.722 13.834 -29.678 1.00 42.38 82 THR A N 1
ATOM 597 C CA . THR A 1 82 ? 30.565 14.987 -29.991 1.00 42.38 82 THR A CA 1
ATOM 598 C C . THR A 1 82 ? 30.646 15.120 -31.511 1.00 42.38 82 THR A C 1
ATOM 600 O O . THR A 1 82 ? 31.332 14.354 -32.189 1.00 42.38 82 THR A O 1
ATOM 603 N N . GLY A 1 83 ? 29.874 16.067 -32.044 1.00 43.16 83 GLY A N 1
ATOM 604 C CA . GLY A 1 83 ? 30.029 16.630 -33.385 1.00 43.16 83 GLY A CA 1
ATOM 605 C C . GLY A 1 83 ? 30.520 18.063 -33.281 1.00 43.16 83 GLY A C 1
ATOM 606 O O . GLY A 1 83 ? 30.059 18.755 -32.345 1.00 43.16 83 GLY A O 1
#

Radius of gyration: 22.07 Å; chains: 1; bounding box: 49×29×52 Å

Sequence (83 aa):
MERELARLQQEPAAAAVPWTVPAAAGPIPPELADRARALAAAQRDVAGELERERAATARHLSALRSIPGVAARGGAVYLDVTG

Secondary structure (DSSP, 8-state):
-HHHHHHHHT-----PPPP---TT--SPPGGGHHHHHHHHHHHHHHHHHHHHHHHHHHHHHHHHHTSTTTTTSSS--------

pLDDT: mean 76.54, std 19.92, range [40.41, 98.19]